Protein AF-A0A495ZCD4-F1 (afdb_monomer_lite)

Secondary structure (DSSP, 8-state):
--HHHHHHHHHHHHHHHHHHHHHHHHHHHHHTT-------EE-TTT--EEPPEEEEEEETTTEEEEE-TTT--EE-----S--GGGS---------

Foldseek 3Di:
DCVVVVVVVVVVVVVVVVVVVVVVVVCVVVVVVPPPPQAFDQDPPPRDGGRWDFPPDADPNPFTWTADPPPRDIDRDRPPPDPPVPDPPPPDPDDD

Structure (mmCIF, N/CA/C/O backbone):
data_AF-A0A495ZCD4-F1
#
_entry.id   AF-A0A495ZCD4-F1
#
loop_
_atom_site.group_PDB
_atom_site.id
_atom_site.type_symbol
_atom_site.label_atom_id
_atom_site.label_alt_id
_atom_site.label_comp_id
_atom_site.label_asym_id
_atom_site.label_entity_id
_atom_site.label_seq_id
_atom_site.pdbx_PDB_ins_code
_atom_site.Cartn_x
_atom_site.Cartn_y
_atom_site.Cartn_z
_atom_site.occupancy
_atom_site.B_iso_or_equiv
_atom_site.auth_seq_id
_atom_site.auth_comp_id
_atom_site.auth_asym_id
_atom_site.auth_atom_id
_atom_site.pdbx_PDB_model_num
ATOM 1 N N . MET A 1 1 ? 26.292 -0.079 -40.898 1.00 55.06 1 MET A N 1
ATOM 2 C CA . MET A 1 1 ? 26.552 0.329 -39.498 1.00 55.06 1 MET A CA 1
ATOM 3 C C . MET A 1 1 ? 25.228 0.776 -38.887 1.00 55.06 1 MET A C 1
ATOM 5 O O . MET A 1 1 ? 24.902 1.947 -38.972 1.00 55.06 1 MET A O 1
ATOM 9 N N . GLU A 1 2 ? 24.438 -0.151 -38.336 1.00 68.94 2 GLU A N 1
ATOM 10 C CA . GLU A 1 2 ? 23.070 0.123 -37.832 1.00 68.94 2 GLU A CA 1
ATOM 11 C C . GLU A 1 2 ? 22.889 -0.296 -36.362 1.00 68.94 2 GLU A C 1
ATOM 13 O O . GLU A 1 2 ? 21.786 -0.511 -35.876 1.00 68.94 2 GLU A O 1
ATOM 18 N N . ILE A 1 3 ? 23.992 -0.410 -35.620 1.00 81.62 3 ILE A N 1
ATOM 19 C CA . ILE A 1 3 ? 23.972 -0.861 -34.220 1.00 81.62 3 ILE A CA 1
ATOM 20 C C . ILE A 1 3 ? 23.525 0.273 -33.281 1.00 81.62 3 ILE A C 1
ATOM 22 O O . ILE A 1 3 ? 22.857 0.031 -32.279 1.00 81.62 3 ILE A O 1
ATOM 26 N N . LEU A 1 4 ? 23.842 1.524 -33.626 1.00 85.69 4 LEU A N 1
ATOM 27 C CA . LEU A 1 4 ? 23.493 2.704 -32.834 1.00 85.69 4 LEU A CA 1
ATOM 28 C C . LEU A 1 4 ? 21.970 2.889 -32.629 1.00 85.69 4 LEU A C 1
ATOM 30 O O . LEU A 1 4 ? 21.563 3.045 -31.478 1.00 85.69 4 LEU A O 1
ATOM 34 N N . PRO A 1 5 ? 21.104 2.828 -33.667 1.00 88.75 5 PRO A N 1
ATOM 35 C CA . PRO A 1 5 ? 19.657 2.948 -33.467 1.00 88.75 5 PRO A CA 1
ATOM 36 C C . PRO A 1 5 ? 19.067 1.772 -32.677 1.00 88.75 5 PRO A C 1
ATOM 38 O O . PRO A 1 5 ? 18.155 1.971 -31.878 1.00 88.75 5 PRO A O 1
ATOM 41 N N . PHE A 1 6 ? 19.613 0.563 -32.838 1.00 89.50 6 PHE A N 1
ATOM 42 C CA . PHE A 1 6 ? 19.169 -0.614 -32.089 1.00 89.50 6 PHE A CA 1
ATOM 43 C C . PHE A 1 6 ? 19.485 -0.496 -30.588 1.00 89.50 6 PHE A C 1
ATOM 45 O O . PHE A 1 6 ? 18.632 -0.772 -29.745 1.00 89.50 6 PHE A O 1
ATOM 52 N N . LEU A 1 7 ? 20.681 -0.007 -30.243 1.00 91.25 7 LEU A N 1
ATOM 53 C CA . LEU A 1 7 ? 21.063 0.263 -28.854 1.00 91.25 7 LEU A CA 1
ATOM 54 C C . LEU A 1 7 ? 20.204 1.365 -28.221 1.00 91.25 7 LEU A C 1
ATOM 56 O O . LEU A 1 7 ? 19.780 1.226 -27.074 1.00 91.25 7 LEU A O 1
ATOM 60 N N . LEU A 1 8 ? 19.906 2.433 -28.970 1.00 92.06 8 LEU A N 1
ATOM 61 C CA . LEU A 1 8 ? 19.021 3.505 -28.506 1.00 92.06 8 LEU A CA 1
ATOM 62 C C . LEU A 1 8 ? 17.598 3.000 -28.245 1.00 92.06 8 LEU A C 1
ATOM 64 O O . LEU A 1 8 ? 16.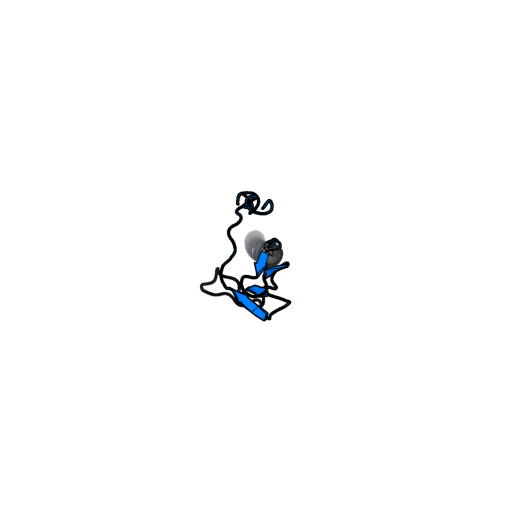999 3.367 -27.235 1.00 92.06 8 LEU A O 1
ATOM 68 N N . PHE A 1 9 ? 17.076 2.127 -29.110 1.00 93.31 9 PHE A N 1
ATOM 69 C CA . PHE A 1 9 ? 15.762 1.516 -28.926 1.00 93.31 9 PHE A CA 1
ATOM 70 C C . PHE A 1 9 ? 15.699 0.681 -27.641 1.00 93.31 9 PHE A C 1
ATOM 72 O O . PHE A 1 9 ? 14.807 0.889 -26.819 1.00 93.31 9 PHE A O 1
ATOM 79 N N . ILE A 1 10 ? 16.688 -0.192 -27.414 1.00 94.75 10 ILE A N 1
ATOM 80 C CA . ILE A 1 10 ? 16.764 -1.014 -26.196 1.00 94.75 10 ILE A CA 1
ATOM 81 C C . ILE A 1 10 ? 16.830 -0.136 -24.943 1.00 94.75 10 ILE A C 1
ATOM 83 O O . ILE A 1 10 ? 16.108 -0.382 -23.975 1.00 94.75 10 ILE A O 1
ATOM 87 N N . LEU A 1 11 ? 17.662 0.906 -24.962 1.00 95.25 11 LEU A N 1
ATOM 88 C CA . LEU A 1 11 ? 17.802 1.819 -23.830 1.00 95.25 11 LEU A CA 1
ATOM 89 C C . LEU A 1 11 ? 16.485 2.549 -23.534 1.00 95.25 11 LEU A C 1
ATOM 91 O O . LEU A 1 11 ? 16.095 2.671 -22.372 1.00 95.25 11 LEU A O 1
ATOM 95 N N . CYS A 1 12 ? 15.763 2.965 -24.576 1.00 96.00 12 CYS A N 1
ATOM 96 C CA . CYS A 1 12 ? 14.453 3.592 -24.442 1.00 96.00 12 CYS A CA 1
ATOM 97 C C . CYS A 1 12 ? 13.424 2.628 -23.827 1.00 96.00 12 CYS A C 1
ATOM 99 O O . CYS A 1 12 ? 12.720 2.997 -22.887 1.00 96.00 12 CYS A O 1
ATOM 101 N N . CYS A 1 13 ? 13.393 1.367 -24.270 1.00 95.94 13 CYS A N 1
ATOM 102 C CA . CYS A 1 13 ? 12.519 0.345 -23.692 1.00 95.94 13 CYS A CA 1
ATOM 103 C C . CYS A 1 13 ? 12.799 0.116 -22.200 1.00 95.94 13 CYS A C 1
ATOM 105 O O . CYS A 1 13 ? 11.864 0.092 -21.400 1.00 95.94 13 CYS A O 1
ATOM 107 N N . ILE A 1 14 ? 14.072 -0.002 -21.807 1.00 96.56 14 ILE A N 1
ATOM 108 C CA . ILE A 1 14 ? 14.459 -0.187 -20.399 1.00 96.56 14 ILE A CA 1
ATOM 109 C C . ILE A 1 14 ? 14.038 1.026 -19.559 1.00 96.56 14 ILE A C 1
ATOM 111 O O . ILE A 1 14 ? 13.491 0.854 -18.469 1.00 96.56 14 ILE A O 1
ATOM 115 N N . ALA A 1 15 ? 14.235 2.244 -20.072 1.00 96.25 15 ALA A N 1
ATOM 116 C CA . ALA A 1 15 ? 13.832 3.468 -19.384 1.00 96.25 15 ALA A CA 1
ATOM 117 C C . ALA A 1 15 ? 12.311 3.536 -19.162 1.00 96.25 15 ALA A C 1
ATOM 119 O O . ALA A 1 15 ? 11.869 3.865 -18.062 1.00 96.25 15 ALA A O 1
ATOM 120 N N . ILE A 1 16 ? 11.511 3.173 -20.171 1.00 96.56 16 ILE A N 1
ATOM 121 C CA . ILE A 1 16 ? 10.044 3.149 -20.073 1.00 96.56 16 ILE A CA 1
ATOM 122 C C . ILE A 1 16 ? 9.589 2.120 -19.034 1.00 96.56 16 ILE A C 1
ATOM 124 O O . ILE A 1 16 ? 8.788 2.447 -18.159 1.00 96.56 16 ILE A O 1
ATOM 128 N N . VAL A 1 17 ? 10.121 0.895 -19.085 1.00 96.88 17 VAL A N 1
ATOM 129 C CA . VAL A 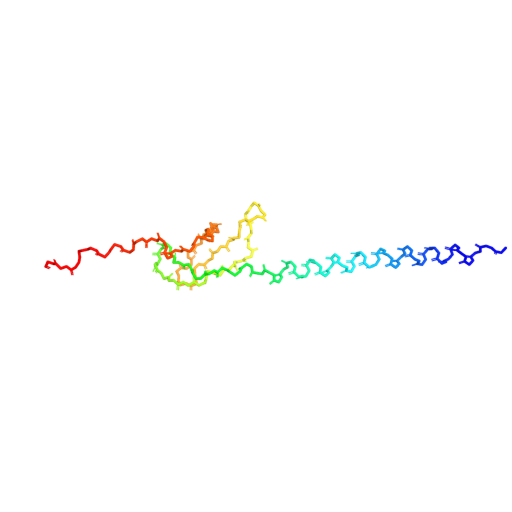1 17 ? 9.780 -0.155 -18.111 1.00 96.88 17 VAL A CA 1
ATOM 130 C C . VAL A 1 17 ? 10.163 0.277 -16.693 1.00 96.88 17 VAL A C 1
ATOM 132 O O . VAL A 1 17 ? 9.360 0.132 -15.772 1.00 96.88 17 VAL A O 1
ATOM 135 N N . GLY A 1 18 ? 11.347 0.872 -16.518 1.00 96.38 18 GLY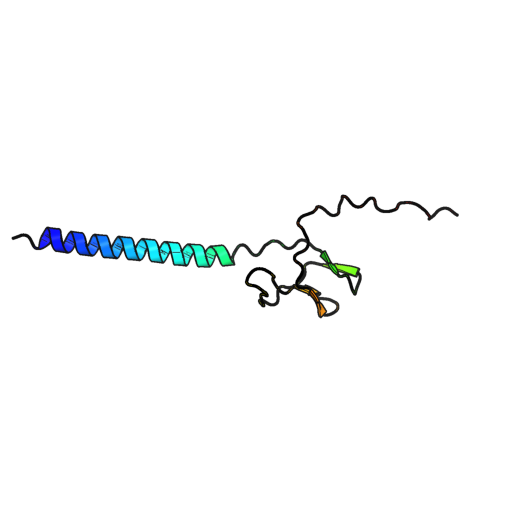 A N 1
ATOM 136 C CA . GLY A 1 18 ? 11.791 1.417 -15.236 1.00 96.38 18 GLY A CA 1
ATOM 137 C C . GLY A 1 18 ? 10.892 2.544 -14.720 1.00 96.38 18 GLY A C 1
ATOM 138 O O . GLY A 1 18 ? 10.560 2.564 -13.536 1.00 96.38 18 GLY A O 1
ATOM 139 N N . ALA A 1 19 ? 10.440 3.444 -15.597 1.00 95.25 19 ALA A N 1
ATOM 140 C CA . ALA A 1 19 ? 9.518 4.520 -15.239 1.00 95.25 19 ALA A CA 1
ATOM 141 C C . ALA A 1 19 ? 8.142 3.984 -14.816 1.00 95.25 19 ALA A C 1
ATOM 143 O O . ALA A 1 19 ? 7.615 4.405 -13.787 1.00 95.25 19 ALA A O 1
ATOM 144 N N . ILE A 1 20 ? 7.585 3.018 -15.557 1.00 95.25 20 ILE A N 1
ATOM 145 C CA . ILE A 1 20 ? 6.312 2.363 -15.215 1.00 95.25 20 ILE A CA 1
ATOM 146 C C . ILE A 1 20 ? 6.432 1.649 -13.866 1.00 95.25 20 ILE A C 1
ATOM 148 O O . ILE A 1 20 ? 5.571 1.810 -13.001 1.00 95.25 20 ILE A O 1
ATOM 152 N N . TRP A 1 21 ? 7.519 0.904 -13.655 1.00 95.06 21 TRP A N 1
ATOM 153 C CA . TRP A 1 21 ? 7.780 0.227 -12.387 1.00 95.06 21 TRP A CA 1
ATOM 154 C C . TRP A 1 21 ? 7.930 1.221 -11.230 1.00 95.06 21 TRP A C 1
ATOM 156 O O . TRP A 1 21 ? 7.335 1.041 -10.169 1.00 95.06 21 TRP A O 1
ATOM 166 N N . GLY A 1 22 ? 8.680 2.306 -11.437 1.00 93.44 22 GLY A N 1
ATOM 167 C CA . GLY A 1 22 ? 8.855 3.375 -10.457 1.00 93.44 22 GLY A CA 1
ATOM 168 C C . GLY A 1 22 ? 7.530 4.038 -10.081 1.00 93.44 22 GLY A C 1
ATOM 169 O O . GLY A 1 22 ? 7.240 4.192 -8.895 1.00 93.44 22 GLY A O 1
ATOM 170 N N . LEU A 1 23 ? 6.691 4.352 -11.072 1.00 91.00 23 LEU A N 1
ATOM 171 C CA . LEU A 1 23 ? 5.339 4.871 -10.856 1.00 91.00 23 LEU A CA 1
ATOM 172 C C . LEU A 1 23 ? 4.471 3.877 -10.085 1.00 91.00 23 LEU A C 1
ATOM 174 O O . LEU A 1 23 ? 3.797 4.274 -9.142 1.00 91.00 23 LEU A O 1
ATOM 178 N N . PHE A 1 24 ? 4.525 2.586 -10.409 1.00 89.69 24 PHE A N 1
ATOM 179 C CA . PHE A 1 24 ? 3.794 1.557 -9.671 1.00 89.69 24 PHE A CA 1
ATOM 180 C C . PHE A 1 24 ? 4.256 1.456 -8.206 1.00 89.69 24 PHE A C 1
ATOM 182 O O . PHE A 1 24 ? 3.438 1.417 -7.283 1.00 89.69 24 PHE A O 1
ATOM 189 N N . CYS A 1 25 ? 5.566 1.488 -7.954 1.00 86.88 25 CYS A N 1
ATOM 190 C CA . CYS A 1 25 ? 6.119 1.540 -6.599 1.00 86.88 25 CYS A CA 1
ATOM 191 C C . CYS A 1 25 ? 5.716 2.817 -5.846 1.00 86.88 25 CYS A C 1
ATOM 193 O O . CYS A 1 25 ? 5.461 2.768 -4.641 1.00 86.88 25 CYS A O 1
ATOM 195 N N . LEU A 1 26 ? 5.646 3.960 -6.531 1.00 84.25 26 LEU A N 1
ATOM 196 C CA . LEU A 1 26 ? 5.160 5.208 -5.945 1.00 84.25 26 LEU A CA 1
ATOM 197 C C . LEU A 1 26 ? 3.671 5.111 -5.610 1.00 84.25 26 LEU A C 1
ATOM 199 O O . LEU A 1 26 ? 3.296 5.389 -4.476 1.00 84.25 26 LEU A O 1
ATOM 203 N N . LEU A 1 27 ? 2.836 4.644 -6.538 1.00 79.81 27 LEU A N 1
ATOM 204 C CA . LEU A 1 27 ? 1.396 4.475 -6.329 1.00 79.81 27 LEU A CA 1
ATOM 205 C C . LEU A 1 27 ? 1.092 3.507 -5.184 1.00 79.81 27 LEU A C 1
ATOM 207 O O . LEU A 1 27 ? 0.237 3.789 -4.354 1.00 79.81 27 LEU A O 1
ATOM 211 N N . THR A 1 28 ? 1.825 2.401 -5.074 1.00 78.19 28 THR A N 1
ATOM 212 C CA . THR A 1 28 ? 1.665 1.453 -3.957 1.00 78.19 28 THR A CA 1
ATOM 213 C C . THR A 1 28 ? 2.156 2.015 -2.619 1.00 78.19 28 THR A C 1
ATOM 215 O O . THR A 1 28 ? 1.610 1.664 -1.570 1.00 78.19 28 THR A O 1
ATOM 218 N N . ARG A 1 29 ? 3.147 2.918 -2.622 1.00 71.19 29 ARG A N 1
ATOM 219 C CA . ARG A 1 29 ? 3.543 3.674 -1.423 1.00 71.19 29 ARG A CA 1
ATOM 220 C C . ARG A 1 29 ? 2.496 4.713 -1.023 1.00 71.19 29 ARG A C 1
ATOM 222 O O . ARG A 1 29 ? 2.144 4.772 0.151 1.00 71.19 29 ARG A O 1
ATOM 229 N N . PHE A 1 30 ? 1.978 5.488 -1.972 1.00 64.19 30 PHE A N 1
ATOM 230 C CA . PHE A 1 30 ? 0.955 6.505 -1.710 1.00 64.19 30 PHE A CA 1
ATOM 231 C C . PHE A 1 30 ? -0.406 5.893 -1.351 1.00 64.19 30 PHE A C 1
ATOM 233 O O . PHE A 1 30 ? -1.055 6.373 -0.428 1.00 64.19 30 PHE A O 1
ATOM 240 N N . GLY A 1 31 ? -0.792 4.770 -1.963 1.00 56.97 31 GLY A N 1
ATOM 241 C CA . GLY A 1 31 ? -2.010 4.028 -1.618 1.00 56.97 31 GLY A CA 1
ATOM 242 C C . GLY A 1 31 ? -1.996 3.432 -0.204 1.00 56.97 31 GLY A C 1
ATOM 243 O O . GLY A 1 31 ? -3.048 3.165 0.367 1.00 56.97 31 GLY A O 1
ATOM 244 N N . ARG A 1 32 ? -0.815 3.270 0.409 1.00 54.09 32 ARG A N 1
ATOM 245 C CA . ARG A 1 32 ? -0.682 2.959 1.843 1.00 54.09 32 ARG A CA 1
ATOM 246 C C . ARG A 1 32 ? -0.802 4.191 2.750 1.00 54.09 32 ARG A C 1
ATOM 248 O O . ARG A 1 32 ? -1.023 4.018 3.946 1.00 54.09 32 ARG A O 1
ATOM 255 N N . GLY A 1 33 ? -0.630 5.395 2.203 1.00 46.38 33 GLY A N 1
ATOM 256 C CA . GLY A 1 33 ? -0.659 6.673 2.919 1.00 46.38 33 GLY A CA 1
ATOM 257 C C . GLY A 1 33 ? -2.057 7.272 3.081 1.00 46.38 33 GLY A C 1
ATOM 258 O O . GLY A 1 33 ? -2.286 8.007 4.036 1.00 46.38 33 GLY A O 1
ATOM 259 N N . GLU A 1 34 ? -3.023 6.897 2.237 1.00 46.03 34 GLU A N 1
ATOM 260 C CA . GLU A 1 34 ? -4.444 7.149 2.502 1.00 46.03 34 GLU A CA 1
ATOM 261 C C . GLU A 1 34 ? -4.984 6.110 3.487 1.00 46.03 34 GLU A C 1
ATOM 263 O O . GLU A 1 34 ? -5.870 5.298 3.215 1.00 46.03 34 GLU A O 1
ATOM 268 N N . SER A 1 35 ? -4.438 6.130 4.698 1.00 49.50 35 SER A N 1
ATOM 269 C CA . SER A 1 35 ? -5.171 5.694 5.873 1.00 49.50 35 SER A CA 1
ATOM 270 C C . SER A 1 35 ? -6.456 6.511 5.940 1.00 49.50 35 SER A C 1
ATOM 272 O O . SER A 1 35 ? -6.467 7.593 6.512 1.00 49.50 35 SER A O 1
ATOM 274 N N . TYR A 1 36 ? -7.511 5.971 5.321 1.00 52.59 36 TYR A N 1
ATOM 275 C CA . TYR A 1 36 ? -8.914 6.312 5.499 1.00 52.59 36 TYR A CA 1
ATOM 276 C C . TYR A 1 36 ? -9.087 6.933 6.876 1.00 52.59 36 TYR A C 1
ATOM 278 O O . TYR A 1 36 ? -8.917 6.230 7.881 1.00 52.59 36 TYR A O 1
ATOM 286 N N . ASP A 1 37 ? -9.325 8.242 6.911 1.00 51.28 37 ASP A N 1
ATOM 287 C CA . ASP A 1 37 ? -9.535 8.979 8.143 1.00 51.28 37 ASP A CA 1
ATOM 288 C C . ASP A 1 37 ? -10.820 8.470 8.785 1.00 51.28 37 ASP A C 1
ATOM 290 O O . ASP A 1 37 ? -11.921 8.974 8.572 1.00 51.28 37 ASP A O 1
ATOM 294 N N . LEU A 1 38 ? -10.682 7.383 9.539 1.00 58.72 38 LEU A N 1
ATOM 295 C CA . LEU A 1 38 ? -11.730 6.881 10.398 1.00 58.72 38 LEU A CA 1
ATOM 296 C C . LEU A 1 38 ? -12.004 7.998 11.392 1.00 58.72 38 LEU A C 1
ATOM 298 O O . LEU A 1 38 ? -11.144 8.354 12.204 1.00 58.72 38 LEU A O 1
ATOM 302 N N . ARG A 1 39 ? -13.193 8.584 11.281 1.00 63.00 39 ARG A N 1
ATOM 303 C CA . ARG A 1 39 ? -13.699 9.533 12.265 1.00 63.00 39 ARG A CA 1
ATOM 304 C C . ARG A 1 39 ? -13.782 8.835 13.627 1.00 63.00 39 ARG A C 1
ATOM 306 O O . ARG A 1 39 ? -13.750 7.605 13.709 1.00 63.00 39 ARG A O 1
ATOM 313 N N . SER A 1 40 ? -13.858 9.607 14.707 1.00 69.25 40 SER A N 1
ATOM 314 C CA . SER A 1 40 ? -14.173 9.038 16.015 1.00 69.25 40 SER A CA 1
ATOM 315 C C . SER A 1 40 ? -15.516 8.318 15.933 1.00 69.25 40 SER A C 1
ATOM 317 O O . SER A 1 40 ? -16.499 8.871 15.446 1.00 69.25 40 SER A O 1
ATOM 319 N N . VAL A 1 41 ? -15.539 7.056 16.351 1.00 70.81 41 VAL A N 1
ATOM 320 C CA . VAL A 1 41 ? -16.739 6.221 16.325 1.00 70.81 41 VAL A CA 1
ATOM 321 C C . VAL A 1 41 ? -17.040 5.823 17.756 1.00 70.81 41 VAL A C 1
ATOM 323 O O . VAL A 1 41 ? -16.143 5.575 18.567 1.00 70.81 41 VAL A O 1
ATOM 326 N N . ARG A 1 42 ? -18.326 5.807 18.087 1.00 76.25 42 ARG A N 1
ATOM 327 C CA . ARG A 1 42 ? -18.809 5.365 19.387 1.00 76.25 42 ARG A CA 1
ATOM 328 C C . ARG A 1 42 ? -18.744 3.843 19.445 1.00 76.25 42 ARG A C 1
ATOM 330 O O . ARG A 1 42 ? -19.390 3.164 18.653 1.00 76.25 42 ARG A O 1
ATOM 337 N N . CYS A 1 43 ? -17.944 3.312 20.364 1.00 76.62 43 CYS A N 1
ATOM 338 C CA . CYS A 1 43 ? -17.821 1.869 20.540 1.00 76.62 43 CYS A CA 1
ATOM 339 C C . CYS A 1 43 ? -19.155 1.281 21.036 1.00 76.62 43 CYS A C 1
ATOM 341 O O . CYS A 1 43 ? -19.660 1.764 22.049 1.00 76.62 43 CYS A O 1
ATOM 343 N N . PRO A 1 44 ? -19.705 0.221 20.417 1.00 78.56 44 PRO A N 1
ATOM 344 C CA . PRO A 1 44 ? -20.987 -0.352 20.834 1.00 78.56 44 PRO A CA 1
ATOM 345 C C . PRO A 1 44 ? -20.939 -0.978 22.236 1.00 78.56 44 PRO A C 1
ATOM 347 O O . PRO A 1 44 ? -21.952 -1.000 22.923 1.00 78.56 44 PRO A O 1
ATOM 350 N N . GLN A 1 45 ? -19.769 -1.448 22.686 1.00 82.06 45 GLN A N 1
ATOM 351 C CA . GLN A 1 45 ? -19.625 -2.103 23.991 1.00 82.06 45 GLN A CA 1
ATOM 352 C C . GLN A 1 45 ? -19.426 -1.123 25.161 1.00 82.06 45 GLN A C 1
ATOM 354 O O . GLN A 1 45 ? -20.120 -1.215 26.166 1.00 82.06 45 GLN A O 1
ATOM 359 N N . CYS A 1 46 ? -18.476 -0.186 25.060 1.00 81.12 46 CYS A N 1
ATOM 360 C CA . CYS A 1 46 ? -18.157 0.752 26.148 1.00 81.12 46 CYS A CA 1
ATOM 361 C C . CYS A 1 46 ? -18.720 2.165 25.945 1.00 81.12 46 CYS A C 1
ATOM 363 O O . CYS A 1 46 ? -18.468 3.045 26.765 1.00 81.12 46 CYS A O 1
ATOM 365 N N . ASN A 1 47 ? -19.438 2.408 24.845 1.00 77.69 47 ASN A N 1
ATOM 366 C CA . ASN A 1 47 ? -20.048 3.691 24.483 1.00 77.69 47 ASN A CA 1
ATOM 367 C C . ASN A 1 47 ? -19.072 4.885 24.411 1.00 77.69 47 ASN A C 1
ATOM 369 O O . ASN A 1 47 ? -19.495 6.035 24.297 1.00 77.69 47 ASN A O 1
ATOM 373 N N . THR A 1 48 ? -17.759 4.638 24.459 1.00 75.75 48 THR A N 1
ATOM 374 C CA . THR A 1 48 ? -16.744 5.686 24.347 1.00 75.75 48 THR A CA 1
ATOM 375 C C . THR A 1 48 ? -16.568 6.084 22.893 1.00 75.75 48 THR A C 1
ATOM 377 O O . THR A 1 48 ? -16.397 5.222 22.028 1.00 75.75 48 THR A O 1
ATOM 380 N N . GLU A 1 49 ? -16.552 7.383 22.630 1.00 73.88 49 GLU A N 1
ATOM 381 C CA . GLU A 1 49 ? -16.285 7.937 21.308 1.00 73.88 49 GLU A CA 1
ATOM 382 C C . GLU A 1 49 ? -14.779 8.154 21.125 1.00 73.88 49 GLU A C 1
ATOM 384 O O . GLU A 1 49 ? -14.187 9.041 21.740 1.00 73.88 49 GLU A O 1
ATOM 389 N N . ARG A 1 50 ? -14.133 7.300 20.322 1.00 71.88 50 ARG A N 1
ATOM 390 C CA . ARG A 1 50 ? -12.695 7.388 20.016 1.00 71.88 50 ARG A CA 1
ATOM 391 C C . ARG A 1 50 ? -12.403 6.895 18.603 1.00 71.88 50 ARG A C 1
ATOM 393 O O . ARG A 1 50 ? -13.200 6.175 18.010 1.00 71.88 50 ARG A O 1
ATOM 400 N N . LYS A 1 51 ? -11.247 7.283 18.058 1.00 71.12 51 LYS A N 1
ATOM 401 C CA . LYS A 1 51 ? -10.754 6.740 16.785 1.00 71.12 51 LYS A CA 1
ATOM 402 C C . LYS A 1 51 ? -10.374 5.265 17.008 1.00 71.12 51 LYS A C 1
ATOM 404 O O . LYS A 1 51 ? -9.515 5.010 17.857 1.00 71.12 51 LYS A O 1
ATOM 409 N N . PRO A 1 52 ? -11.018 4.302 16.325 1.00 73.25 52 PRO A N 1
ATOM 410 C CA . PRO A 1 52 ? -10.648 2.899 16.453 1.00 73.25 52 PRO A CA 1
ATOM 411 C C . PRO A 1 52 ? -9.242 2.663 15.891 1.00 73.25 52 PRO A C 1
ATOM 413 O O . PRO A 1 52 ? -8.813 3.324 14.939 1.00 73.25 52 PRO A O 1
ATOM 416 N N . ARG A 1 53 ? -8.515 1.714 16.482 1.00 73.69 53 ARG A N 1
ATOM 417 C CA . ARG A 1 53 ? -7.181 1.317 16.033 1.00 73.69 53 ARG A CA 1
ATOM 418 C C . ARG A 1 53 ? -7.324 0.263 14.939 1.00 73.69 53 ARG A C 1
ATOM 420 O O . ARG A 1 53 ? -7.975 -0.751 15.151 1.00 73.69 53 ARG A O 1
ATOM 427 N N . LYS 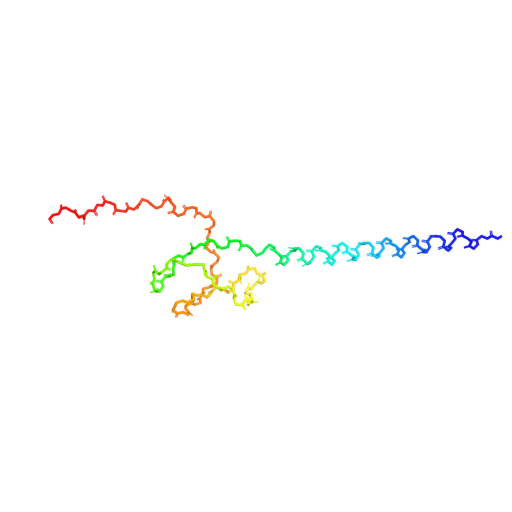A 1 54 ? -6.706 0.478 13.777 1.00 71.88 54 LYS A N 1
ATOM 428 C CA . LYS A 1 54 ? -6.578 -0.584 12.770 1.00 71.88 54 LYS A CA 1
ATOM 429 C C . LYS A 1 54 ? -5.506 -1.567 13.226 1.00 71.88 54 LYS A C 1
ATOM 431 O O . LYS A 1 54 ? -4.372 -1.154 13.464 1.00 71.88 54 LYS A O 1
ATOM 436 N N . THR A 1 55 ? -5.838 -2.849 13.300 1.00 72.94 55 THR A N 1
ATOM 437 C CA . THR A 1 55 ? -4.865 -3.907 13.632 1.00 72.94 55 THR A CA 1
ATOM 438 C C . THR A 1 55 ? -4.079 -4.391 12.410 1.00 72.94 55 THR A C 1
ATOM 440 O O . THR A 1 55 ? -3.097 -5.114 12.548 1.00 72.94 55 THR A O 1
ATOM 443 N N . GLY A 1 56 ? -4.480 -3.973 11.203 1.00 69.75 56 GLY A N 1
ATOM 444 C CA . GLY A 1 56 ? -3.825 -4.344 9.945 1.00 69.75 56 GLY A CA 1
ATOM 445 C C . GLY A 1 56 ? -4.303 -5.673 9.357 1.00 69.75 56 GLY A C 1
ATOM 446 O O . GLY A 1 56 ? -3.822 -6.066 8.295 1.00 69.75 56 GLY A O 1
ATOM 447 N N . LYS A 1 57 ? -5.263 -6.344 10.005 1.00 73.50 57 LYS A N 1
ATOM 448 C CA . LYS A 1 57 ? -5.962 -7.497 9.435 1.00 73.50 57 LYS A CA 1
ATOM 449 C C . LYS A 1 57 ? -7.102 -7.026 8.540 1.00 73.50 57 LYS A C 1
ATOM 451 O O . LYS A 1 57 ? -7.801 -6.068 8.867 1.00 73.50 57 LYS A O 1
ATOM 456 N N . TYR A 1 58 ? -7.275 -7.713 7.418 1.00 69.31 58 TYR A N 1
ATOM 457 C CA . TYR A 1 58 ? -8.338 -7.447 6.457 1.00 69.31 58 TYR A CA 1
ATOM 458 C C . TYR A 1 58 ? -9.156 -8.715 6.240 1.00 69.31 58 TYR A C 1
ATOM 460 O O . TYR A 1 58 ? -8.590 -9.786 6.012 1.00 69.31 58 TYR A O 1
ATOM 468 N N . ARG A 1 59 ? -10.480 -8.587 6.276 1.00 68.50 59 ARG A N 1
ATOM 469 C CA . ARG A 1 59 ? -11.429 -9.610 5.843 1.00 68.50 59 ARG A CA 1
ATOM 470 C C . ARG A 1 59 ? -11.921 -9.249 4.442 1.00 68.50 59 ARG A C 1
ATOM 472 O O . ARG A 1 59 ? -12.095 -8.077 4.114 1.00 68.50 59 ARG A O 1
ATOM 479 N N . ASN A 1 60 ? -12.045 -10.251 3.573 1.00 70.81 60 ASN A N 1
ATOM 480 C CA . ASN A 1 60 ? -12.495 -10.077 2.185 1.00 70.81 60 ASN A CA 1
ATOM 481 C C . ASN A 1 60 ? -11.730 -9.001 1.380 1.00 70.81 60 ASN A C 1
ATOM 483 O O . ASN A 1 60 ? -12.299 -8.398 0.479 1.00 70.81 60 ASN A O 1
ATOM 487 N N . LEU A 1 61 ? -10.457 -8.732 1.709 1.00 62.09 61 LEU A N 1
ATOM 488 C CA . LEU A 1 61 ? -9.596 -7.703 1.089 1.00 62.09 61 LEU A CA 1
ATOM 489 C C . LEU A 1 61 ? -10.093 -6.242 1.201 1.00 62.09 61 LEU A C 1
ATOM 491 O O . LEU A 1 61 ? -9.390 -5.340 0.751 1.00 62.09 61 LEU A O 1
ATOM 495 N N . VAL A 1 62 ? -11.254 -5.992 1.819 1.00 61.56 62 VAL A N 1
ATOM 496 C CA . VAL A 1 62 ? -11.900 -4.665 1.874 1.00 61.56 62 VAL A CA 1
ATOM 497 C C . VAL A 1 62 ? -12.261 -4.253 3.307 1.00 61.56 62 VAL A C 1
ATOM 499 O O . VAL A 1 62 ? -12.191 -3.072 3.642 1.00 61.56 62 VAL A O 1
ATOM 502 N N . GLU A 1 63 ? -12.583 -5.202 4.186 1.00 67.25 63 GLU A N 1
ATOM 503 C CA . GLU A 1 63 ? -13.032 -4.941 5.559 1.00 67.25 63 GLU A CA 1
ATOM 504 C C . GLU A 1 63 ? -11.827 -4.903 6.508 1.00 67.25 63 GLU A C 1
ATOM 506 O O . GLU A 1 63 ? -11.221 -5.932 6.806 1.00 67.25 63 GLU A O 1
ATOM 511 N N . ALA A 1 64 ? -11.442 -3.715 6.974 1.00 69.38 64 ALA A N 1
ATOM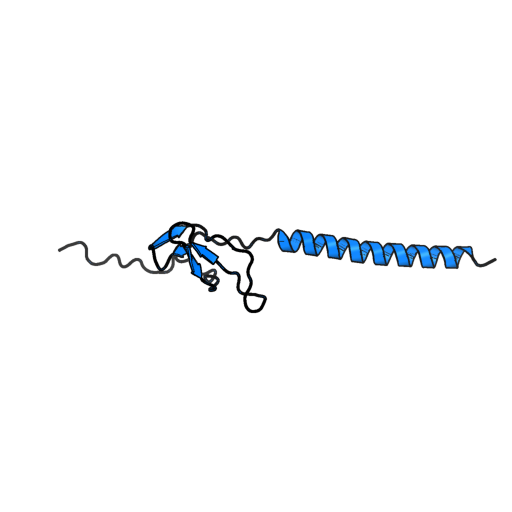 512 C CA . ALA A 1 64 ? -10.354 -3.573 7.940 1.00 69.38 64 ALA A CA 1
ATOM 513 C C . ALA A 1 64 ? -10.831 -3.914 9.361 1.00 69.38 64 ALA A C 1
ATOM 515 O O . ALA A 1 64 ? -11.856 -3.406 9.806 1.00 69.38 64 ALA A O 1
ATOM 516 N N . GLU A 1 65 ? -10.048 -4.703 10.097 1.00 77.38 65 GLU A N 1
ATOM 517 C CA . GLU A 1 65 ? -10.280 -4.963 11.521 1.00 77.38 65 GLU A CA 1
ATOM 518 C C . GLU A 1 65 ? -10.028 -3.679 12.336 1.00 77.38 65 GLU A C 1
ATOM 520 O O . GLU A 1 65 ? -8.952 -3.066 12.269 1.00 77.38 65 GLU A O 1
ATOM 525 N N . LEU A 1 66 ? -11.047 -3.266 13.090 1.00 78.50 66 LEU A N 1
ATOM 526 C CA . LEU A 1 66 ? -11.065 -2.089 13.952 1.00 78.50 66 LEU A CA 1
ATOM 527 C C . LEU A 1 66 ? -11.137 -2.528 15.413 1.00 78.50 66 LEU A C 1
ATOM 529 O O . LEU A 1 66 ? -12.025 -3.281 15.793 1.00 78.50 66 LEU A O 1
ATOM 533 N N . GLU A 1 67 ? -10.240 -2.013 16.243 1.00 80.94 67 GLU A N 1
ATOM 534 C CA . GLU A 1 67 ? -10.173 -2.313 17.672 1.00 80.94 67 GLU A CA 1
ATOM 535 C C . GLU A 1 67 ? -10.459 -1.057 18.505 1.00 80.94 67 GLU A C 1
ATOM 537 O O . GLU A 1 67 ? -9.906 0.024 18.266 1.00 80.94 67 GLU A O 1
ATOM 542 N N . CYS A 1 68 ? -11.316 -1.185 19.518 1.00 81.50 68 CYS A N 1
ATOM 543 C CA . CYS A 1 68 ? -11.533 -0.136 20.503 1.00 81.50 68 CYS A CA 1
ATOM 544 C C . CYS A 1 68 ? -10.339 -0.061 21.474 1.00 81.50 68 CYS A C 1
ATOM 546 O O . CYS A 1 68 ? -10.108 -1.012 22.218 1.00 81.50 68 CYS A O 1
ATOM 548 N N . PRO A 1 69 ? -9.646 1.086 21.595 1.00 80.31 69 PRO A N 1
ATOM 549 C CA . PRO A 1 69 ? -8.468 1.209 22.459 1.00 80.31 69 PRO A CA 1
ATOM 550 C C . PRO A 1 69 ? -8.781 1.198 23.965 1.00 80.31 69 PRO A C 1
ATOM 552 O O . PRO A 1 69 ? -7.862 1.256 24.773 1.00 80.31 69 PRO A O 1
ATOM 555 N N . VAL A 1 70 ? -10.061 1.207 24.354 1.00 81.62 70 VAL A N 1
ATOM 556 C CA . VAL A 1 70 ? -10.486 1.262 25.763 1.00 81.62 70 VAL A CA 1
ATOM 557 C C . VAL A 1 70 ? -10.904 -0.114 26.266 1.00 81.62 70 VAL A C 1
ATOM 559 O O . VAL A 1 70 ? -10.465 -0.533 27.329 1.00 81.62 70 VAL A O 1
ATOM 562 N N . CYS A 1 71 ? -11.764 -0.805 25.517 1.00 83.44 71 CYS A N 1
ATOM 563 C CA . CYS A 1 71 ? -12.329 -2.089 25.936 1.00 83.44 71 CYS A CA 1
ATOM 564 C C . CYS A 1 71 ? -11.822 -3.291 25.128 1.00 83.44 71 CYS A C 1
ATOM 566 O O . CYS A 1 71 ? -12.202 -4.414 25.441 1.00 83.44 71 CYS A O 1
ATOM 568 N N . GLY A 1 72 ? -11.014 -3.073 24.085 1.00 82.69 72 GLY A N 1
ATOM 569 C CA . GLY A 1 72 ? -10.507 -4.140 23.216 1.00 82.69 72 GLY A CA 1
ATOM 570 C C . GLY A 1 72 ? -11.558 -4.757 22.288 1.00 82.69 72 GLY A C 1
ATOM 571 O O . GLY A 1 72 ? -11.288 -5.773 21.658 1.00 82.69 72 GLY A O 1
ATOM 572 N N . TYR A 1 73 ? -12.762 -4.180 22.197 1.00 82.19 73 TYR A N 1
ATOM 573 C CA . TYR A 1 73 ? -13.803 -4.667 21.289 1.00 82.19 73 TYR A CA 1
ATOM 574 C C . TYR A 1 73 ? -13.346 -4.584 19.828 1.00 82.19 73 TYR A C 1
ATOM 576 O O . TYR A 1 73 ? -12.871 -3.532 19.394 1.00 82.19 73 TYR A O 1
ATOM 584 N N . ILE A 1 74 ? -13.523 -5.677 19.082 1.00 81.94 74 ILE A N 1
ATOM 585 C CA . ILE A 1 74 ? -13.121 -5.804 17.679 1.00 81.94 74 ILE A CA 1
ATOM 586 C C . ILE A 1 74 ? -14.365 -5.755 16.788 1.00 81.94 74 ILE A C 1
ATOM 588 O O . ILE A 1 74 ? -15.280 -6.561 16.949 1.00 81.94 74 ILE A O 1
ATOM 592 N N . SER A 1 75 ? -14.375 -4.844 15.817 1.00 76.62 75 SER A N 1
ATOM 593 C CA . SER A 1 75 ? -15.400 -4.745 14.777 1.00 76.62 75 SER A CA 1
ATOM 594 C C . SER A 1 75 ? -14.780 -4.794 13.385 1.00 76.62 75 SER A C 1
ATOM 596 O O . SER A 1 75 ? -13.707 -4.244 13.151 1.00 76.62 75 SER A O 1
ATOM 598 N N . TRP A 1 76 ? -15.489 -5.411 12.446 1.00 73.06 76 TRP A N 1
ATOM 599 C CA . TRP A 1 76 ? -15.112 -5.462 11.027 1.00 73.06 76 TRP A CA 1
ATOM 600 C C . TRP A 1 76 ? -15.918 -4.477 10.175 1.00 73.06 76 TRP A C 1
ATOM 602 O O . TRP A 1 76 ? -15.572 -4.213 9.026 1.00 73.06 76 TRP A O 1
ATOM 612 N N . ASP A 1 77 ? -16.979 -3.915 10.753 1.00 65.62 77 ASP A N 1
ATOM 613 C CA . ASP A 1 77 ? -17.850 -2.969 10.080 1.00 65.62 77 ASP A CA 1
ATOM 614 C C . ASP A 1 77 ? -17.139 -1.627 9.930 1.00 65.62 77 ASP A C 1
ATOM 616 O O . ASP A 1 77 ? -16.797 -0.964 10.912 1.00 65.62 77 ASP A O 1
ATOM 620 N N . ILE A 1 78 ? -16.928 -1.210 8.683 1.00 60.78 78 ILE A N 1
ATOM 621 C CA . ILE A 1 78 ? -16.515 0.155 8.374 1.00 60.78 78 ILE A CA 1
ATOM 622 C C . ILE A 1 78 ? -17.757 1.021 8.598 1.00 60.78 78 ILE A C 1
ATOM 624 O O . ILE A 1 78 ? -18.726 0.876 7.847 1.00 60.78 78 ILE A O 1
ATOM 628 N N . PRO A 1 79 ? -17.776 1.906 9.611 1.00 56.62 79 PRO A N 1
ATOM 629 C CA . PRO A 1 79 ? -18.948 2.725 9.848 1.00 56.62 79 PRO A CA 1
ATOM 630 C C . PRO A 1 79 ? -19.204 3.575 8.597 1.00 56.62 79 PRO A C 1
ATOM 632 O O . PRO A 1 79 ? -18.255 4.163 8.059 1.00 56.62 79 PRO A O 1
ATOM 635 N N . PRO A 1 80 ? -20.453 3.622 8.098 1.00 52.44 80 PRO A N 1
ATOM 636 C CA . PRO A 1 80 ? -20.776 4.414 6.923 1.00 52.44 80 PRO A CA 1
ATOM 637 C C . PRO A 1 80 ? -20.348 5.867 7.154 1.00 52.44 80 PRO A C 1
ATOM 639 O O . PRO A 1 80 ? -20.473 6.390 8.263 1.00 52.44 80 PRO A O 1
ATOM 642 N N . ARG A 1 81 ? -19.874 6.547 6.098 1.00 50.09 81 ARG A N 1
ATOM 643 C CA . ARG A 1 81 ? -19.572 7.995 6.105 1.00 50.09 81 ARG A CA 1
ATOM 644 C C . ARG A 1 81 ? -20.847 8.852 6.226 1.00 50.09 81 ARG A C 1
ATOM 646 O O . ARG A 1 81 ? -20.950 9.906 5.614 1.00 50.09 81 ARG A O 1
ATOM 653 N N . THR A 1 82 ? -21.855 8.386 6.948 1.00 45.59 82 THR A N 1
ATOM 654 C CA . THR A 1 82 ? -23.038 9.171 7.268 1.00 45.59 82 THR A CA 1
ATOM 655 C C . THR A 1 82 ? -22.690 10.047 8.454 1.00 45.59 82 THR A C 1
ATOM 657 O O . THR A 1 82 ? -22.366 9.535 9.527 1.00 45.59 82 THR A O 1
ATOM 660 N N . ASP A 1 83 ? -22.742 11.361 8.259 1.00 42.97 83 ASP A N 1
ATOM 661 C CA . ASP A 1 83 ? -22.722 12.324 9.349 1.00 42.97 83 ASP A CA 1
ATOM 662 C C . ASP A 1 83 ? -23.787 11.930 10.383 1.00 42.97 83 ASP A C 1
ATOM 664 O O . ASP A 1 83 ? -24.989 12.116 10.198 1.00 42.97 83 ASP A O 1
ATOM 668 N N . LEU A 1 84 ? -23.337 11.364 11.504 1.00 47.03 84 LEU A N 1
ATOM 669 C CA . LEU A 1 84 ? -24.180 11.009 12.648 1.00 47.03 84 LEU A CA 1
ATOM 670 C C . LEU A 1 84 ? -24.820 12.243 13.319 1.00 47.03 84 LEU A C 1
ATOM 672 O O . LEU A 1 84 ? -25.542 12.086 14.299 1.00 47.03 84 LEU A O 1
ATOM 676 N N . SER A 1 85 ? -24.639 13.452 12.770 1.00 46.75 85 SER A N 1
ATOM 677 C CA . SER A 1 85 ? -25.445 14.628 13.116 1.00 46.75 85 SER A CA 1
ATOM 678 C C . SER A 1 85 ? -26.909 14.519 12.667 1.00 46.75 85 SER A C 1
ATOM 680 O O . SER A 1 85 ? -27.697 15.397 12.998 1.00 46.75 85 SER A O 1
ATOM 682 N N . ALA A 1 86 ? -27.289 13.468 11.929 1.00 41.97 86 ALA A N 1
ATOM 683 C CA . ALA A 1 86 ? -28.662 13.237 11.478 1.00 41.97 86 ALA A CA 1
ATOM 684 C C . ALA A 1 86 ? -29.458 12.212 12.312 1.00 41.97 86 ALA A C 1
ATOM 686 O O . ALA A 1 86 ? -30.546 11.820 11.893 1.00 41.97 86 ALA A O 1
ATOM 687 N N . ARG A 1 87 ? -28.984 11.773 13.490 1.00 43.19 87 ARG A N 1
ATOM 688 C CA . ARG A 1 87 ? -29.935 11.238 14.4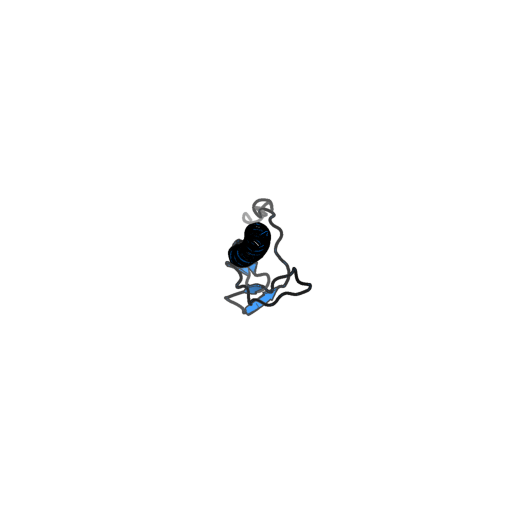80 1.00 43.19 87 ARG A CA 1
ATOM 689 C C . ARG A 1 87 ? -30.540 12.426 15.224 1.00 43.19 87 ARG A C 1
ATOM 691 O O . ARG A 1 87 ? -29.769 13.146 15.862 1.00 43.19 87 ARG A O 1
ATOM 698 N N . PRO A 1 88 ? -31.868 12.652 15.177 1.00 40.75 88 PRO A N 1
ATOM 699 C CA . PRO A 1 88 ? -32.489 13.524 16.157 1.00 40.75 88 PRO A CA 1
ATOM 700 C C . PRO A 1 88 ? -32.133 12.932 17.518 1.00 40.75 88 PRO A C 1
ATOM 702 O O . PRO A 1 88 ? -32.472 11.795 17.828 1.00 40.75 88 PRO A O 1
ATOM 705 N N . VAL A 1 89 ? -31.315 13.656 18.275 1.00 46.50 89 VAL A N 1
ATOM 706 C CA . VAL A 1 89 ? -31.103 13.355 19.682 1.00 46.50 89 VAL A CA 1
ATOM 707 C C . VAL A 1 89 ? -32.485 13.494 20.291 1.00 46.50 89 VAL A C 1
ATOM 709 O O . VAL A 1 89 ? -33.058 14.582 20.214 1.00 46.50 89 VAL A O 1
ATOM 712 N N . ASP A 1 90 ? -33.029 12.398 20.810 1.00 45.19 90 ASP A N 1
ATOM 713 C CA . ASP A 1 90 ? -34.292 12.374 21.532 1.00 45.19 90 ASP A CA 1
ATOM 714 C C . ASP A 1 90 ? -34.171 13.333 22.722 1.00 45.19 90 ASP A C 1
ATOM 716 O O . ASP A 1 90 ? -33.704 13.004 23.810 1.00 45.19 90 ASP A O 1
ATOM 720 N N . LYS A 1 91 ? -34.510 14.596 22.467 1.00 43.69 91 LYS A N 1
ATOM 721 C CA . LYS A 1 91 ? -34.616 15.676 23.440 1.00 43.69 91 LYS A CA 1
ATOM 722 C C . LYS A 1 91 ? -36.060 15.674 23.933 1.00 43.69 91 LYS A C 1
ATOM 724 O O . LYS A 1 91 ? -36.786 16.649 23.786 1.00 43.69 91 LYS A O 1
ATOM 729 N N . ALA A 1 92 ? -36.486 14.538 24.463 1.00 49.00 92 ALA A N 1
ATOM 730 C CA . ALA A 1 92 ? -37.748 14.375 25.157 1.00 49.00 92 ALA A CA 1
ATOM 731 C C . ALA A 1 92 ? -37.464 13.579 26.434 1.00 49.00 92 ALA A C 1
ATOM 733 O O . ALA A 1 92 ? -36.605 12.708 26.442 1.00 49.00 92 ALA A O 1
ATOM 734 N N . GLU A 1 93 ? -38.160 13.927 27.511 1.00 47.09 93 GLU A N 1
ATOM 735 C CA . GLU A 1 93 ? -38.137 13.226 28.804 1.00 47.09 93 GLU A CA 1
ATOM 736 C C . GLU A 1 93 ? -36.921 13.474 29.711 1.00 47.09 93 GLU A C 1
ATOM 738 O O . GLU A 1 93 ? -36.344 12.582 30.329 1.00 47.09 93 GLU A O 1
ATOM 743 N N . ARG A 1 94 ? -36.614 14.755 29.932 1.00 45.19 94 ARG A N 1
ATOM 744 C CA . ARG A 1 94 ? -36.239 15.202 31.284 1.00 45.19 94 ARG A CA 1
ATOM 745 C C . ARG A 1 94 ? -36.935 16.516 31.615 1.00 45.19 94 ARG A C 1
ATOM 747 O O . ARG A 1 94 ? -36.311 17.567 31.614 1.00 45.19 94 ARG A O 1
ATOM 754 N N . ASN A 1 95 ? -38.243 16.427 31.819 1.00 46.62 95 ASN A N 1
ATOM 755 C CA . ASN A 1 95 ? -39.052 17.369 32.589 1.00 46.62 95 ASN A CA 1
ATOM 756 C C . ASN A 1 95 ? -40.318 16.620 33.023 1.00 46.62 95 ASN A C 1
ATOM 758 O O . ASN A 1 95 ? -41.358 16.746 32.383 1.00 46.62 95 ASN A O 1
ATOM 762 N N . ILE A 1 96 ? -40.179 15.798 34.063 1.00 44.50 96 ILE A N 1
ATOM 763 C CA . ILE A 1 96 ? -41.242 15.457 35.014 1.00 44.50 96 ILE A CA 1
ATOM 764 C C . ILE A 1 96 ? -40.585 15.500 36.390 1.00 44.50 96 ILE A C 1
ATOM 766 O O . ILE A 1 96 ? -39.489 14.904 36.510 1.00 44.50 96 ILE A O 1
#

Radius of gyration: 25.36 Å; chains: 1; bounding box: 68×27×74 Å

pLDDT: mean 71.29, std 17.07, range [40.75, 96.88]

Sequence (96 aa):
MEILPFLLFILCCIAIVGAIWGLFCLLTRFGRGESYDLRSVRCPQCNTERKPRKTGKYRNLVEAELECPVCGYISWDIPPRTDLSARPVDKAERNI